Protein AF-A0A497P053-F1 (afdb_monomer_lite)

Structure (mmCIF, N/CA/C/O backbone):
data_AF-A0A497P053-F1
#
_entry.id   AF-A0A497P053-F1
#
loop_
_atom_site.group_PDB
_atom_site.id
_atom_site.type_symbol
_atom_site.label_atom_id
_atom_site.label_alt_id
_atom_site.label_comp_id
_atom_site.label_asym_id
_atom_site.label_entity_id
_atom_site.label_seq_id
_atom_site.pdbx_PDB_ins_code
_atom_site.Cartn_x
_atom_site.Cartn_y
_atom_site.Cartn_z
_atom_site.occupancy
_atom_site.B_iso_or_equiv
_atom_site.auth_seq_id
_atom_site.auth_comp_id
_atom_site.auth_asym_id
_atom_site.auth_atom_id
_atom_site.pdbx_PDB_model_num
ATOM 1 N N . MET A 1 1 ? -1.367 31.224 3.629 1.00 38.62 1 MET A N 1
ATOM 2 C CA . MET A 1 1 ? -2.329 31.838 2.678 1.00 38.62 1 MET A CA 1
ATOM 3 C C . MET A 1 1 ? -3.553 30.959 2.702 1.00 38.62 1 MET A C 1
ATOM 5 O O . MET A 1 1 ? -3.742 30.082 1.870 1.00 38.62 1 MET A O 1
ATOM 9 N N . ASP A 1 2 ? -4.276 31.139 3.792 1.00 36.66 2 ASP A N 1
ATOM 10 C CA . ASP A 1 2 ? -5.221 30.196 4.352 1.00 36.66 2 ASP A CA 1
ATOM 11 C C . ASP A 1 2 ? -6.612 30.602 3.878 1.00 36.66 2 ASP A C 1
ATOM 13 O O . ASP A 1 2 ? -7.093 31.684 4.208 1.00 36.66 2 ASP A O 1
ATOM 17 N N . TYR A 1 3 ? -7.244 29.763 3.060 1.00 40.41 3 TYR A N 1
ATOM 18 C CA . TYR A 1 3 ? -8.653 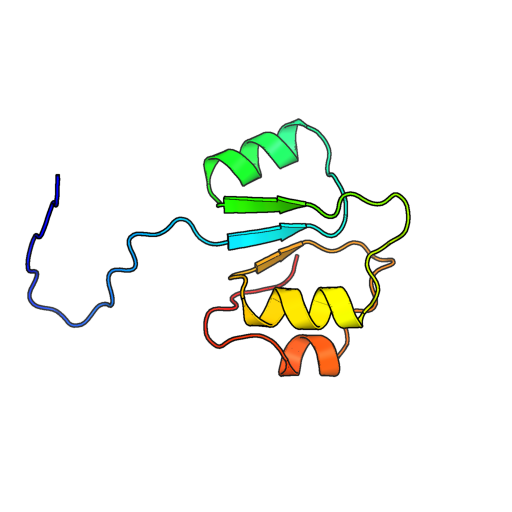29.934 2.723 1.00 40.41 3 TYR A CA 1
ATOM 19 C C . TYR A 1 3 ? -9.488 29.149 3.735 1.00 40.41 3 TYR A C 1
ATOM 21 O O . TYR A 1 3 ? -9.716 27.954 3.581 1.00 40.41 3 TYR A O 1
ATOM 29 N N . LEU A 1 4 ? -9.929 29.843 4.785 1.00 40.41 4 LEU A N 1
ATOM 30 C CA . LEU A 1 4 ? -10.989 29.399 5.685 1.00 40.41 4 LEU A CA 1
ATOM 31 C C . LEU A 1 4 ? -12.322 29.941 5.148 1.00 40.41 4 LEU A C 1
ATOM 33 O O . LEU A 1 4 ? -12.580 31.141 5.231 1.00 40.41 4 LEU A O 1
ATOM 37 N N . MET A 1 5 ? -13.174 29.068 4.609 1.00 39.78 5 MET A N 1
ATOM 38 C CA . MET A 1 5 ? -14.579 29.379 4.322 1.00 39.78 5 MET A CA 1
ATOM 39 C C . MET A 1 5 ? -15.460 28.462 5.168 1.00 39.78 5 MET A C 1
ATOM 41 O O . MET A 1 5 ? -15.650 27.289 4.875 1.00 39.78 5 MET A O 1
ATOM 45 N N . ILE A 1 6 ? -15.981 29.018 6.260 1.00 43.97 6 ILE A N 1
ATOM 46 C CA . ILE A 1 6 ? -16.881 28.350 7.201 1.00 43.97 6 ILE A CA 1
ATOM 47 C C . ILE A 1 6 ? -18.195 28.033 6.475 1.00 43.97 6 ILE A C 1
ATOM 49 O O . ILE A 1 6 ? -18.919 28.957 6.102 1.00 43.97 6 ILE A O 1
ATOM 53 N N . ASN A 1 7 ? -18.542 26.751 6.310 1.00 43.72 7 ASN A N 1
ATOM 54 C CA . ASN A 1 7 ? -19.851 26.353 5.790 1.00 43.72 7 ASN A CA 1
ATOM 55 C C . ASN A 1 7 ? -20.598 25.396 6.732 1.00 43.72 7 ASN A C 1
ATOM 57 O O . ASN A 1 7 ? -20.035 24.530 7.393 1.00 43.72 7 ASN A O 1
ATOM 61 N N . ARG A 1 8 ? -21.908 25.621 6.836 1.00 58.75 8 ARG A N 1
ATOM 62 C CA . ARG A 1 8 ? -22.747 25.332 8.009 1.00 58.75 8 ARG A CA 1
ATOM 63 C C . ARG A 1 8 ? -23.427 23.954 7.986 1.00 58.75 8 ARG A C 1
ATOM 65 O O . ARG A 1 8 ? -24.538 23.811 8.494 1.00 58.75 8 ARG A O 1
ATOM 72 N N . LYS A 1 9 ? -22.796 22.932 7.405 1.00 47.28 9 LYS A N 1
ATOM 73 C CA . LYS A 1 9 ? -23.277 21.539 7.451 1.00 47.28 9 LYS A CA 1
ATOM 74 C C . LYS A 1 9 ? -22.095 20.616 7.708 1.00 47.28 9 LYS A C 1
ATOM 76 O O . LYS A 1 9 ? -21.091 20.736 7.023 1.00 47.28 9 LYS A O 1
ATOM 81 N N . GLY A 1 10 ? -22.215 19.752 8.717 1.00 46.62 10 GLY A N 1
ATOM 82 C CA . GLY A 1 10 ? -21.159 18.869 9.222 1.00 46.62 10 GLY A CA 1
ATOM 83 C C . GLY A 1 10 ? -20.653 17.839 8.211 1.00 46.62 10 GLY A C 1
ATOM 84 O O . GLY A 1 10 ? -20.901 16.649 8.363 1.00 46.62 10 GLY A O 1
ATOM 85 N N . CYS A 1 11 ? -19.916 18.300 7.208 1.00 40.34 11 CYS A N 1
ATOM 86 C CA . CYS A 1 11 ? -19.101 17.492 6.320 1.00 40.34 11 CYS A CA 1
ATOM 87 C C . CYS A 1 11 ? -17.646 17.834 6.627 1.00 40.34 11 CYS A C 1
ATOM 89 O O . CYS A 1 11 ? -17.247 18.990 6.526 1.00 40.34 11 CYS A O 1
ATOM 91 N N . VAL A 1 12 ? -16.871 16.836 7.045 1.00 48.78 12 VAL A N 1
ATOM 92 C CA . VAL A 1 12 ? -15.440 17.001 7.299 1.00 48.78 12 VAL A CA 1
ATOM 93 C C . VAL A 1 12 ? -14.766 17.337 5.969 1.00 48.78 12 VAL A C 1
ATOM 95 O O . VAL A 1 12 ? -14.640 16.488 5.087 1.00 48.78 12 VAL A O 1
ATOM 98 N N . GLU A 1 13 ? -14.373 18.592 5.809 1.00 51.75 13 GLU A N 1
ATOM 99 C CA . GLU A 1 13 ? -13.549 19.057 4.704 1.00 51.75 13 GLU A CA 1
ATOM 100 C C . GLU A 1 13 ? -12.111 18.595 4.973 1.00 51.75 13 GLU A C 1
ATOM 102 O O . GLU A 1 13 ? -11.426 19.133 5.839 1.00 51.75 13 GLU A O 1
ATOM 107 N N . LEU A 1 14 ? -11.661 17.539 4.290 1.00 51.59 14 LEU A N 1
ATOM 108 C CA . LEU A 1 14 ? -10.259 17.117 4.331 1.00 51.59 14 LEU A CA 1
ATOM 109 C C . LEU A 1 14 ? -9.585 17.586 3.044 1.00 51.59 14 LEU A C 1
ATOM 111 O O . LEU A 1 14 ? -9.610 16.902 2.022 1.00 51.59 14 LEU A O 1
ATOM 115 N N . SER A 1 15 ? -9.004 18.780 3.106 1.00 57.97 15 SER A N 1
ATOM 116 C CA . SER A 1 15 ? -8.244 19.464 2.055 1.00 57.97 15 SER A CA 1
ATOM 117 C C . SER A 1 15 ? -6.859 18.838 1.808 1.00 57.97 15 SER A C 1
ATOM 119 O O . SER A 1 15 ? -5.847 19.529 1.727 1.00 57.97 15 SER A O 1
ATOM 121 N N . GLY A 1 16 ? -6.804 17.511 1.665 1.00 72.88 16 GLY A N 1
ATOM 122 C CA . GLY A 1 16 ? -5.601 16.758 1.306 1.00 72.88 16 GLY A CA 1
ATOM 123 C C . GLY A 1 16 ? -5.895 15.783 0.170 1.00 72.88 16 GLY A C 1
ATOM 124 O O . GLY A 1 16 ? -6.941 15.128 0.160 1.00 72.88 16 GLY A O 1
ATOM 125 N N . ARG A 1 17 ? -4.990 15.682 -0.813 1.00 89.56 17 ARG A N 1
ATOM 126 C CA . ARG A 1 17 ? -5.106 14.657 -1.862 1.00 89.56 17 ARG A CA 1
ATOM 127 C C . ARG A 1 17 ? -5.045 13.286 -1.195 1.00 89.56 17 ARG A C 1
ATOM 129 O O . ARG A 1 17 ? -4.204 13.048 -0.338 1.00 89.56 17 ARG A O 1
ATOM 136 N N . LYS A 1 18 ? -5.955 12.396 -1.586 1.00 96.81 18 LYS A N 1
ATOM 137 C CA . LYS A 1 18 ? -6.018 11.031 -1.057 1.00 96.81 18 LYS A CA 1
ATOM 138 C C . LYS A 1 18 ? -4.700 10.301 -1.321 1.00 96.81 18 LYS A C 1
ATOM 140 O O . LYS A 1 18 ? -4.154 10.428 -2.421 1.00 96.81 18 LYS A O 1
ATOM 145 N N . ARG A 1 19 ? -4.206 9.564 -0.325 1.00 98.19 19 ARG A N 1
ATOM 146 C CA . ARG A 1 19 ? -2.923 8.853 -0.386 1.00 98.19 19 ARG A CA 1
ATOM 147 C C . ARG A 1 19 ? -3.128 7.438 -0.901 1.00 98.19 19 ARG A C 1
ATOM 149 O O . ARG A 1 19 ? -3.992 6.725 -0.398 1.00 98.19 19 ARG A O 1
ATOM 156 N N . VAL A 1 20 ? -2.338 7.026 -1.884 1.00 98.31 20 VAL A N 1
ATOM 157 C CA . VAL A 1 20 ? -2.392 5.683 -2.471 1.00 98.31 20 VAL A CA 1
ATOM 158 C C . VAL A 1 20 ? -1.006 5.060 -2.428 1.00 98.31 20 VAL A C 1
ATOM 160 O O . VAL A 1 20 ? -0.044 5.665 -2.901 1.00 98.31 20 VAL A O 1
ATOM 163 N N . TYR A 1 21 ? -0.922 3.844 -1.895 1.00 98.44 21 TYR A N 1
ATOM 164 C CA . TYR A 1 21 ? 0.287 3.029 -1.953 1.00 98.44 21 TYR A CA 1
ATOM 165 C C . TYR A 1 21 ? 0.193 2.029 -3.103 1.00 98.44 21 TYR A C 1
ATOM 167 O O . TYR A 1 21 ? -0.826 1.359 -3.266 1.00 98.44 21 TYR A O 1
ATOM 175 N N . VAL A 1 22 ? 1.252 1.937 -3.904 1.00 98.12 22 VAL A N 1
ATOM 176 C CA . VAL A 1 22 ? 1.337 1.043 -5.061 1.00 98.12 22 VAL A CA 1
ATOM 177 C C . VAL A 1 22 ? 2.500 0.075 -4.847 1.00 98.12 22 VAL A C 1
ATOM 179 O O . VAL A 1 22 ? 3.654 0.499 -4.780 1.00 98.12 22 VAL A O 1
ATOM 182 N N . THR A 1 23 ? 2.215 -1.226 -4.769 1.00 97.06 23 THR A N 1
ATOM 183 C CA . THR A 1 23 ? 3.225 -2.270 -4.484 1.00 97.06 23 THR A CA 1
ATOM 184 C C . THR A 1 23 ? 4.187 -2.518 -5.648 1.00 97.06 23 THR A C 1
ATOM 186 O O . THR A 1 23 ? 5.242 -3.132 -5.479 1.00 97.06 23 THR A O 1
ATOM 189 N N . ARG A 1 24 ? 3.844 -2.032 -6.847 1.00 95.75 24 ARG A N 1
ATOM 190 C CA . ARG A 1 24 ? 4.682 -2.125 -8.042 1.00 95.75 24 ARG A CA 1
ATOM 191 C C . ARG A 1 24 ? 4.468 -0.947 -8.979 1.00 95.75 24 ARG A 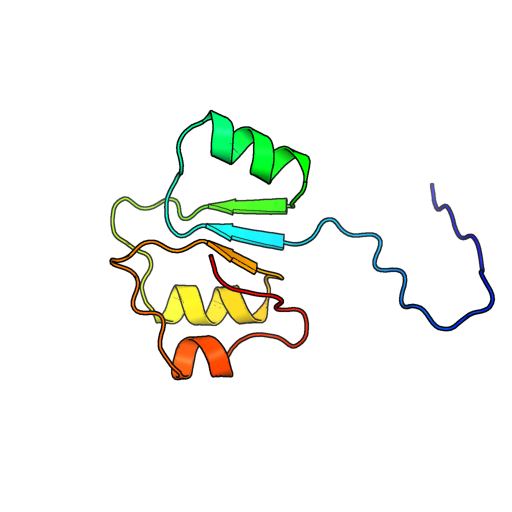C 1
ATOM 193 O O . ARG A 1 24 ? 3.348 -0.496 -9.193 1.00 95.75 24 ARG A O 1
ATOM 200 N N . ARG A 1 25 ? 5.535 -0.486 -9.630 1.00 93.06 25 ARG A N 1
ATOM 201 C CA . ARG A 1 25 ? 5.415 0.525 -10.684 1.00 93.06 25 ARG A CA 1
ATOM 202 C C . ARG A 1 25 ? 4.551 0.014 -11.844 1.00 93.06 25 ARG A C 1
ATOM 204 O O . ARG A 1 25 ? 4.875 -0.990 -12.470 1.00 93.06 25 ARG A O 1
ATOM 211 N N . LEU A 1 26 ? 3.482 0.749 -12.137 1.00 94.00 26 LEU A N 1
ATOM 212 C CA . LEU A 1 26 ? 2.587 0.501 -13.268 1.00 94.00 26 LEU A CA 1
ATOM 213 C C . LEU A 1 26 ? 3.126 1.149 -14.558 1.00 94.00 26 LEU A C 1
ATOM 215 O O . LEU A 1 26 ? 4.049 1.975 -14.487 1.00 94.00 26 LEU A O 1
ATOM 219 N N . PRO A 1 27 ? 2.541 0.837 -15.733 1.00 96.06 27 PRO A N 1
ATOM 220 C CA . PRO A 1 27 ? 2.824 1.562 -16.967 1.00 96.06 27 PRO A CA 1
ATOM 221 C C . PRO A 1 27 ? 2.713 3.081 -16.786 1.00 96.06 27 PRO A C 1
ATOM 223 O O . PRO A 1 27 ? 1.911 3.577 -15.992 1.00 96.06 27 PRO A O 1
ATOM 226 N N . GLU A 1 28 ? 3.524 3.834 -17.528 1.00 96.56 28 GLU A N 1
ATOM 227 C CA . GLU A 1 28 ? 3.691 5.274 -17.311 1.00 96.56 28 GLU A CA 1
ATOM 228 C C . GLU A 1 28 ? 2.373 6.055 -17.396 1.00 96.56 28 GLU A C 1
ATOM 230 O O . GLU A 1 28 ? 2.129 6.944 -16.582 1.00 96.56 28 GLU A O 1
ATOM 235 N N . GLU A 1 29 ? 1.502 5.696 -18.338 1.00 97.88 29 GLU A N 1
ATOM 236 C CA . GLU A 1 29 ? 0.186 6.314 -18.494 1.00 97.88 29 GLU A CA 1
ATOM 237 C C . GLU A 1 29 ? -0.674 6.155 -17.232 1.00 97.88 29 GLU A C 1
ATOM 239 O O . GLU A 1 29 ? -1.194 7.144 -16.710 1.00 97.88 29 GLU A O 1
ATOM 244 N N . ALA A 1 30 ? -0.733 4.944 -16.671 1.00 96.12 30 ALA A N 1
ATOM 245 C CA . ALA A 1 30 ? -1.442 4.677 -15.423 1.00 96.12 30 ALA A CA 1
ATOM 246 C C . ALA A 1 30 ? -0.830 5.465 -14.255 1.00 96.12 30 ALA A C 1
ATOM 248 O O . ALA A 1 30 ? -1.550 6.101 -13.483 1.00 96.12 30 ALA A O 1
ATOM 249 N N . MET A 1 31 ? 0.504 5.506 -14.160 1.00 97.38 31 MET A N 1
ATOM 250 C CA . MET A 1 31 ? 1.194 6.291 -13.132 1.00 97.38 31 MET A CA 1
ATOM 251 C C . MET A 1 31 ? 0.902 7.789 -13.252 1.00 97.38 31 MET A C 1
ATOM 253 O O . MET A 1 31 ? 0.719 8.458 -12.235 1.00 97.38 31 MET A O 1
ATOM 257 N N . ARG A 1 32 ? 0.835 8.326 -14.475 1.00 97.69 32 ARG A N 1
ATOM 258 C CA . ARG A 1 32 ? 0.494 9.729 -14.744 1.00 97.69 32 ARG A CA 1
ATOM 259 C C . ARG A 1 32 ? -0.935 10.035 -14.303 1.00 97.69 32 ARG A C 1
ATOM 261 O O . ARG A 1 32 ? -1.162 11.024 -13.608 1.00 97.69 32 ARG A O 1
ATOM 268 N N . MET A 1 33 ? -1.883 9.161 -14.644 1.00 96.69 33 MET A N 1
ATOM 269 C CA . MET A 1 33 ? -3.279 9.287 -14.221 1.00 96.69 33 MET A CA 1
ATOM 270 C C . MET A 1 33 ? -3.412 9.252 -12.695 1.00 96.69 33 MET A C 1
ATOM 272 O O . MET A 1 33 ? -4.058 10.133 -12.126 1.00 96.69 33 MET A O 1
ATOM 276 N N . LEU A 1 34 ? -2.756 8.301 -12.023 1.00 96.25 34 LEU A N 1
ATOM 277 C CA . LEU A 1 34 ? -2.765 8.196 -10.562 1.00 96.25 34 LEU A CA 1
ATOM 278 C C . LEU A 1 34 ? -2.182 9.450 -9.907 1.00 96.25 34 LEU A C 1
ATOM 280 O O . LEU A 1 34 ? -2.861 10.100 -9.113 1.00 96.25 34 LEU A O 1
ATOM 284 N N . LYS A 1 35 ? -0.974 9.860 -10.310 1.00 96.00 35 LYS A N 1
ATOM 285 C CA . LYS A 1 35 ? -0.289 11.048 -9.774 1.00 96.00 35 LYS A CA 1
ATOM 286 C C . LYS A 1 35 ? -1.003 12.365 -10.086 1.00 96.00 35 LYS A C 1
ATOM 288 O O . LYS A 1 35 ? -0.729 13.362 -9.424 1.00 96.00 35 LYS A O 1
ATOM 293 N N . SER A 1 36 ? -1.924 12.402 -11.054 1.00 96.44 36 SER A N 1
ATOM 294 C CA . SER A 1 36 ? -2.775 13.575 -11.328 1.00 96.44 36 SER A CA 1
ATOM 295 C C . SER A 1 36 ? -3.958 13.717 -10.361 1.00 96.44 36 SER A C 1
ATOM 297 O O . SER A 1 36 ? -4.470 14.817 -10.182 1.00 96.44 36 SER A O 1
ATOM 299 N N . LYS A 1 37 ? -4.340 12.647 -9.647 1.00 95.56 37 LYS A N 1
ATOM 300 C CA . LYS A 1 37 ? -5.498 12.631 -8.729 1.00 95.56 37 LYS A CA 1
ATOM 301 C C . LYS A 1 37 ? -5.114 12.409 -7.264 1.00 95.56 37 LYS A C 1
ATOM 303 O O . LYS A 1 37 ? -5.668 13.063 -6.387 1.00 95.56 37 LYS A O 1
ATOM 308 N N . PHE A 1 38 ? -4.099 11.593 -7.017 1.00 97.00 38 PHE A N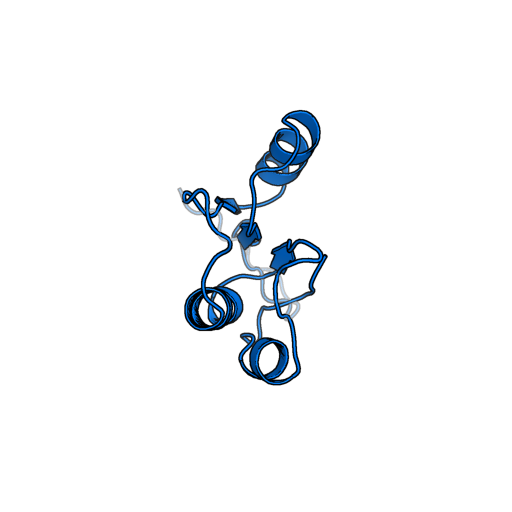 1
ATOM 309 C CA . PHE A 1 38 ? -3.702 11.125 -5.691 1.00 97.00 38 PHE A CA 1
ATOM 310 C C . PHE A 1 38 ? -2.287 11.573 -5.323 1.00 97.00 38 PHE A C 1
ATOM 312 O O . PHE A 1 38 ? -1.472 11.889 -6.194 1.00 97.00 38 PHE A O 1
ATOM 319 N N . GLU A 1 39 ? -1.997 11.573 -4.027 1.00 97.56 39 GLU A N 1
ATOM 320 C CA . GLU A 1 39 ? -0.628 11.495 -3.527 1.00 97.56 39 GLU A CA 1
ATOM 321 C C . GLU A 1 39 ? -0.204 10.024 -3.588 1.00 97.56 39 GLU A C 1
ATOM 323 O O . GLU A 1 39 ? -0.842 9.168 -2.979 1.00 97.56 39 GLU A O 1
ATOM 328 N N . VAL A 1 40 ? 0.806 9.712 -4.400 1.00 97.62 40 VAL A N 1
ATOM 329 C CA . VAL A 1 40 ? 1.149 8.325 -4.739 1.00 97.62 40 VAL A CA 1
ATOM 330 C C . VAL A 1 40 ? 2.513 7.975 -4.173 1.00 97.62 40 VAL A C 1
ATOM 332 O O . VAL A 1 40 ? 3.522 8.536 -4.606 1.00 97.62 40 VAL A O 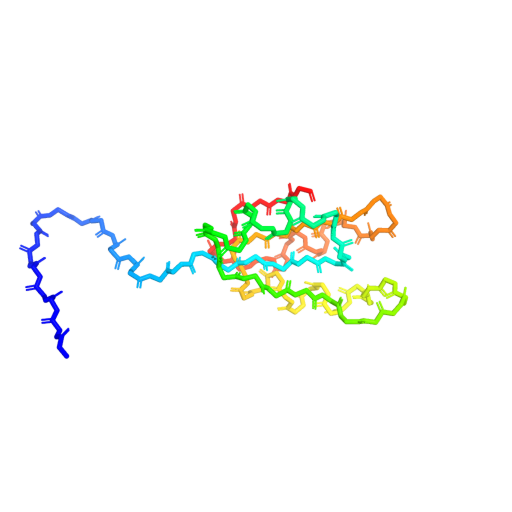1
ATOM 335 N N . GLU A 1 41 ? 2.537 6.994 -3.281 1.00 97.94 41 GLU A N 1
ATOM 336 C CA . GLU A 1 41 ? 3.752 6.312 -2.859 1.00 97.94 41 GLU A CA 1
ATOM 337 C C . GLU A 1 41 ? 3.892 5.004 -3.646 1.00 97.94 41 GLU A C 1
ATOM 339 O O . GLU A 1 41 ? 2.926 4.260 -3.817 1.00 97.94 41 GLU A O 1
ATOM 344 N N . VAL A 1 42 ? 5.093 4.724 -4.151 1.00 97.69 42 VAL A N 1
ATOM 345 C CA . VAL A 1 42 ? 5.379 3.508 -4.918 1.00 97.69 42 VAL A CA 1
ATOM 346 C C . VAL A 1 42 ? 6.496 2.757 -4.225 1.00 97.69 42 VAL A C 1
ATOM 348 O O . VAL A 1 42 ? 7.527 3.349 -3.908 1.00 97.69 42 VAL A O 1
ATOM 351 N N . TRP A 1 43 ? 6.305 1.457 -4.036 1.00 97.00 43 TRP A N 1
ATOM 352 C CA . TRP A 1 43 ? 7.362 0.567 -3.587 1.00 97.00 43 TRP A CA 1
ATOM 353 C C . TRP A 1 43 ? 8.566 0.608 -4.543 1.00 97.00 43 TRP A C 1
ATOM 355 O O . TRP A 1 43 ? 8.406 0.492 -5.762 1.00 97.00 43 TRP A O 1
ATOM 365 N N . SER A 1 44 ? 9.762 0.822 -3.991 1.00 93.69 44 SER A N 1
ATOM 366 C CA . SER A 1 44 ? 10.993 1.061 -4.755 1.00 93.69 44 SER A CA 1
ATOM 367 C C . SER A 1 44 ? 11.751 -0.206 -5.129 1.00 93.69 44 SER A C 1
ATOM 369 O O . SER A 1 44 ? 12.513 -0.177 -6.095 1.00 93.69 44 SER A O 1
ATOM 371 N N . GLU A 1 45 ? 11.560 -1.294 -4.382 1.00 92.62 45 GLU A N 1
ATOM 372 C CA . GLU A 1 45 ? 12.379 -2.494 -4.532 1.00 92.62 45 GLU A CA 1
ATOM 373 C C . GLU A 1 45 ? 11.886 -3.408 -5.658 1.00 92.62 45 GLU A C 1
ATOM 375 O O . GLU A 1 45 ? 10.719 -3.409 -6.062 1.00 92.62 45 GLU A O 1
ATOM 380 N N . GLU A 1 46 ? 12.800 -4.234 -6.160 1.00 87.94 46 GLU A N 1
ATOM 381 C CA . GLU A 1 46 ? 12.512 -5.200 -7.219 1.00 87.94 46 GLU A CA 1
ATOM 382 C C . GLU A 1 46 ? 11.644 -6.369 -6.729 1.00 87.94 46 GLU A C 1
ATOM 384 O O . GLU A 1 46 ? 10.810 -6.895 -7.470 1.00 87.94 46 GLU A O 1
ATOM 389 N N . MET A 1 47 ? 11.790 -6.780 -5.472 1.00 90.00 47 MET A N 1
ATOM 390 C CA . MET A 1 47 ? 10.939 -7.813 -4.879 1.00 90.00 47 MET A CA 1
ATOM 391 C C . MET A 1 47 ? 9.614 -7.215 -4.398 1.00 90.00 47 MET A C 1
ATOM 393 O O . MET A 1 47 ? 9.594 -6.037 -4.059 1.00 90.00 47 MET A O 1
ATOM 397 N N . PRO A 1 48 ? 8.500 -7.971 -4.363 1.00 90.12 48 PRO A N 1
ATOM 398 C CA . PRO A 1 48 ? 7.259 -7.498 -3.749 1.00 90.12 48 PRO A CA 1
ATOM 399 C C . PRO A 1 48 ? 7.485 -7.031 -2.301 1.00 90.12 48 PRO A C 1
ATOM 401 O O . PRO A 1 48 ? 8.336 -7.609 -1.613 1.00 90.12 48 PRO A O 1
ATOM 404 N N . PRO A 1 49 ? 6.749 -6.013 -1.821 1.00 94.75 49 PRO A N 1
ATOM 405 C CA . PRO A 1 49 ? 6.869 -5.588 -0.436 1.00 94.75 49 PRO A CA 1
ATOM 406 C C . PRO A 1 49 ? 6.488 -6.743 0.506 1.00 94.75 49 PRO A C 1
ATOM 408 O O . PRO A 1 49 ? 5.499 -7.438 0.252 1.00 94.75 49 PRO A O 1
ATOM 411 N N . PRO A 1 50 ? 7.234 -6.954 1.607 1.00 95.94 50 PRO A N 1
ATOM 412 C CA . PRO A 1 50 ? 6.822 -7.876 2.659 1.00 95.94 50 PRO A CA 1
ATOM 413 C C . PRO A 1 50 ? 5.422 -7.536 3.186 1.00 95.94 50 PRO A C 1
ATOM 415 O O . PRO A 1 50 ? 5.010 -6.372 3.184 1.00 95.94 50 PRO A O 1
ATOM 418 N N . LYS A 1 51 ? 4.694 -8.542 3.681 1.00 96.56 51 LYS A N 1
ATOM 419 C CA . LYS A 1 51 ? 3.318 -8.369 4.175 1.00 96.56 51 LYS A CA 1
ATOM 420 C C . LYS A 1 51 ? 3.241 -7.318 5.283 1.00 96.56 51 LYS A C 1
ATOM 422 O O . LYS A 1 51 ? 2.310 -6.519 5.315 1.00 96.56 51 LYS A O 1
ATOM 427 N N . GLU A 1 52 ? 4.242 -7.289 6.150 1.00 97.25 52 GLU A N 1
ATOM 428 C CA . GLU A 1 52 ? 4.361 -6.361 7.270 1.00 97.25 52 GLU A CA 1
ATOM 429 C C . GLU A 1 52 ? 4.449 -4.913 6.772 1.00 97.25 52 GLU A C 1
ATOM 431 O O . GLU A 1 52 ? 3.814 -4.025 7.332 1.00 97.25 52 GLU A O 1
ATOM 436 N N . VAL A 1 53 ? 5.155 -4.678 5.660 1.00 97.50 53 VAL A N 1
ATOM 437 C CA . VAL A 1 53 ? 5.224 -3.354 5.027 1.00 97.50 53 VAL A CA 1
ATOM 438 C C . VAL A 1 53 ? 3.853 -2.945 4.497 1.00 97.50 53 VAL A C 1
ATOM 440 O O . VAL A 1 53 ? 3.428 -1.815 4.724 1.00 97.50 53 VAL A O 1
ATOM 443 N N . ILE A 1 54 ? 3.134 -3.855 3.832 1.00 98.00 54 ILE A N 1
ATOM 444 C CA . ILE A 1 54 ? 1.774 -3.580 3.343 1.00 98.00 54 ILE A CA 1
ATOM 445 C C . ILE A 1 54 ? 0.848 -3.237 4.519 1.00 98.00 54 ILE A C 1
ATOM 447 O O . ILE A 1 54 ? 0.112 -2.256 4.433 1.00 98.00 54 ILE A O 1
ATOM 451 N N . ILE A 1 55 ? 0.923 -3.995 5.619 1.00 98.44 55 ILE A N 1
ATOM 452 C CA . ILE A 1 55 ? 0.158 -3.756 6.852 1.00 98.44 55 ILE A CA 1
ATOM 453 C C . ILE A 1 55 ? 0.431 -2.357 7.416 1.00 98.44 55 ILE A C 1
ATOM 455 O O . ILE A 1 55 ? -0.515 -1.632 7.718 1.00 98.44 55 ILE A O 1
ATOM 459 N N . GLU A 1 56 ? 1.694 -1.937 7.526 1.00 98.31 56 GLU A N 1
ATOM 460 C CA . GLU A 1 56 ? 2.002 -0.582 7.997 1.00 98.31 56 GLU A CA 1
ATOM 461 C C . GLU A 1 56 ? 1.473 0.492 7.038 1.00 98.31 56 GLU A C 1
ATOM 463 O O . GLU A 1 56 ? 0.961 1.520 7.478 1.00 98.31 56 GLU A O 1
ATOM 468 N N . LYS A 1 57 ? 1.504 0.244 5.724 1.00 98.12 57 LYS A N 1
ATOM 469 C CA . LYS A 1 57 ? 1.005 1.207 4.737 1.00 98.12 57 LYS A CA 1
ATOM 470 C C . LYS A 1 57 ? -0.506 1.381 4.780 1.00 98.12 57 LYS A C 1
ATOM 472 O O . LYS A 1 57 ? -0.969 2.521 4.776 1.00 98.12 57 LYS A O 1
ATOM 477 N N . VAL A 1 58 ? -1.286 0.301 4.859 1.00 98.38 58 VAL A N 1
ATOM 478 C CA . VAL A 1 58 ? -2.763 0.384 4.871 1.00 98.38 58 VAL A CA 1
ATOM 479 C C . VAL A 1 58 ? -3.326 1.079 6.114 1.00 98.38 58 VAL A C 1
ATOM 481 O O . VAL A 1 58 ? -4.443 1.595 6.065 1.00 98.38 58 VAL A O 1
ATOM 484 N N . LYS A 1 59 ? -2.556 1.169 7.208 1.00 98.31 59 LYS A N 1
ATOM 485 C CA . LYS A 1 59 ? -2.908 1.989 8.382 1.00 98.31 59 LYS A CA 1
ATOM 486 C C . LYS A 1 59 ? -2.913 3.483 8.076 1.00 98.31 59 LYS A C 1
ATOM 488 O O . LYS A 1 59 ? -3.636 4.238 8.725 1.00 98.31 59 LYS A O 1
ATOM 493 N N . GLU A 1 60 ? -2.115 3.921 7.104 1.00 97.62 60 GLU A N 1
ATOM 494 C CA . GLU A 1 60 ? -1.878 5.335 6.818 1.00 97.62 60 GLU A CA 1
ATOM 495 C C . GLU A 1 60 ? -2.514 5.796 5.499 1.00 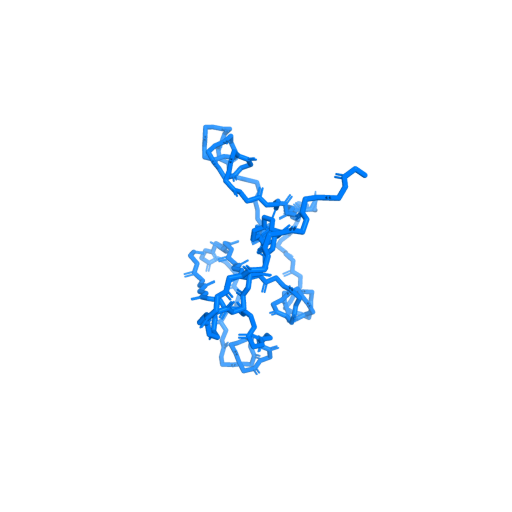97.62 60 GLU A C 1
ATOM 497 O O . GLU A 1 60 ? -2.991 6.931 5.413 1.00 97.62 60 GLU A O 1
ATOM 502 N N . VAL A 1 61 ? -2.601 4.950 4.475 1.00 98.19 61 VAL A N 1
ATOM 503 C CA . VAL A 1 61 ? -3.086 5.363 3.144 1.00 98.19 61 VAL A CA 1
ATOM 504 C C . VAL A 1 61 ? -4.613 5.289 3.023 1.00 98.19 61 VAL A C 1
ATOM 506 O O . VAL A 1 61 ? -5.288 4.629 3.806 1.00 98.19 61 VAL A O 1
ATOM 509 N N . ASP A 1 62 ? -5.181 5.975 2.032 1.00 98.38 62 ASP A N 1
ATOM 510 C CA . ASP A 1 62 ? -6.607 5.881 1.696 1.00 98.38 62 ASP A CA 1
ATOM 511 C C . ASP A 1 62 ? -6.896 4.734 0.712 1.00 98.38 62 ASP A C 1
ATOM 513 O O . ASP A 1 62 ? -8.049 4.328 0.575 1.00 98.38 62 ASP A O 1
ATOM 517 N N . GLY A 1 63 ? -5.886 4.211 0.012 1.00 98.25 63 GLY A N 1
ATOM 518 C CA . GLY A 1 63 ? -6.057 3.097 -0.919 1.00 98.25 63 GLY A CA 1
ATOM 519 C C . GLY A 1 63 ? -4.770 2.339 -1.220 1.00 98.25 63 GLY A C 1
ATOM 520 O O . GLY A 1 63 ? -3.668 2.885 -1.135 1.00 98.25 63 GLY A O 1
ATOM 521 N N . LEU A 1 64 ? -4.935 1.073 -1.592 1.00 98.50 64 LEU A N 1
ATOM 522 C CA . LEU A 1 64 ? -3.864 0.162 -1.987 1.00 98.50 64 LEU A CA 1
ATOM 523 C C . LEU A 1 64 ? -4.061 -0.257 -3.445 1.00 98.50 64 LEU A C 1
ATOM 525 O O . LEU A 1 64 ? -5.162 -0.645 -3.824 1.00 98.50 64 LEU A O 1
ATOM 529 N N . ILE A 1 65 ? -2.995 -0.214 -4.240 1.00 97.94 65 ILE A N 1
ATOM 530 C CA . ILE A 1 65 ? -2.932 -0.879 -5.543 1.00 97.94 65 ILE A CA 1
ATOM 531 C C . ILE A 1 65 ? -1.887 -1.983 -5.447 1.00 97.94 65 ILE A C 1
ATOM 533 O O . ILE A 1 65 ? -0.710 -1.706 -5.197 1.00 97.94 65 ILE A O 1
ATOM 537 N N . CYS A 1 66 ? -2.332 -3.219 -5.631 1.00 96.56 66 CYS A N 1
ATOM 538 C CA . CYS A 1 66 ? -1.528 -4.421 -5.469 1.00 96.56 66 CYS A CA 1
ATOM 539 C C . CYS A 1 66 ? -1.530 -5.280 -6.739 1.00 96.56 66 CYS A C 1
ATOM 541 O O . CYS A 1 66 ? -2.309 -5.061 -7.665 1.00 96.56 66 CYS A O 1
ATOM 543 N N . LEU A 1 67 ? -0.616 -6.244 -6.816 1.00 93.50 67 LEU A N 1
ATOM 544 C CA . LEU A 1 67 ? -0.569 -7.239 -7.882 1.00 93.50 67 LEU A CA 1
ATOM 545 C C . LEU A 1 67 ?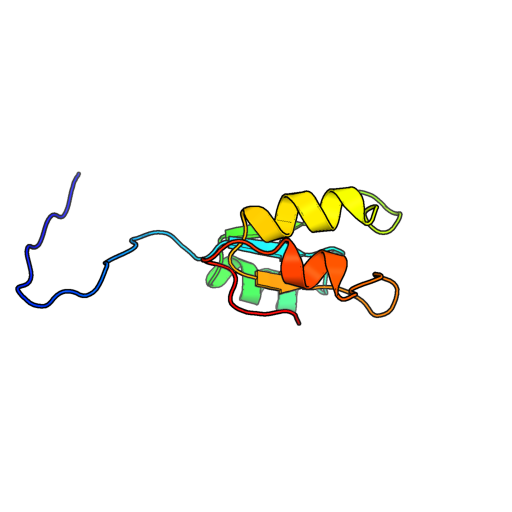 -0.998 -8.610 -7.358 1.00 93.50 67 LEU A C 1
ATOM 547 O O . LEU A 1 67 ? -1.008 -8.866 -6.159 1.00 93.50 67 LEU A O 1
ATOM 551 N N . LEU A 1 68 ? -1.275 -9.535 -8.283 1.00 92.12 68 LEU A N 1
ATOM 552 C CA . LEU A 1 68 ? -1.696 -10.911 -7.975 1.00 92.12 68 LEU A CA 1
ATOM 553 C C . LEU A 1 68 ? -0.725 -11.679 -7.060 1.00 92.12 68 LEU A C 1
ATOM 555 O O . LEU A 1 68 ? -1.117 -12.657 -6.431 1.00 92.12 68 LEU A O 1
ATOM 559 N N . THR A 1 69 ? 0.543 -11.272 -7.016 1.00 87.88 69 THR A N 1
ATOM 560 C CA . THR A 1 69 ? 1.584 -11.886 -6.183 1.00 87.88 69 THR A CA 1
ATOM 561 C C . THR A 1 69 ? 1.577 -11.395 -4.739 1.00 87.88 69 THR A C 1
ATOM 563 O O . THR A 1 69 ? 2.204 -12.024 -3.888 1.00 87.88 69 THR A O 1
ATOM 566 N N . ASP A 1 70 ? 0.908 -10.277 -4.454 1.00 91.69 70 ASP A N 1
ATOM 567 C CA . ASP A 1 70 ? 0.841 -9.719 -3.109 1.00 91.69 70 ASP A CA 1
ATOM 568 C C . ASP A 1 70 ? -0.198 -10.489 -2.289 1.00 91.69 70 ASP A C 1
ATOM 570 O O . ASP A 1 70 ? -1.345 -10.680 -2.700 1.00 91.69 70 ASP A O 1
ATOM 574 N N . LYS A 1 71 ? 0.189 -10.945 -1.096 1.00 92.38 71 LYS A N 1
ATOM 575 C CA . LYS A 1 71 ? -0.717 -11.687 -0.217 1.00 92.38 71 LYS A CA 1
ATOM 576 C C . LYS A 1 71 ? -1.611 -10.725 0.565 1.00 92.38 71 LYS A C 1
ATOM 578 O O . LYS A 1 71 ? -1.277 -10.321 1.678 1.00 92.38 71 LYS A O 1
ATOM 583 N N . ILE A 1 72 ? -2.761 -10.398 -0.014 1.00 96.44 72 ILE A N 1
ATOM 584 C CA . ILE A 1 72 ? -3.790 -9.565 0.614 1.00 96.44 72 ILE A CA 1
ATOM 585 C C . ILE A 1 72 ? -4.855 -10.468 1.242 1.00 96.44 72 ILE A C 1
ATOM 587 O O . ILE A 1 72 ? -5.734 -10.990 0.561 1.00 96.44 72 ILE A O 1
ATOM 591 N N . ASP A 1 73 ? -4.752 -10.690 2.550 1.00 97.12 73 ASP A N 1
ATOM 592 C CA . ASP A 1 73 ? -5.677 -11.526 3.318 1.00 97.12 73 ASP A CA 1
ATOM 593 C C . ASP A 1 73 ? -6.380 -10.726 4.429 1.00 97.12 73 ASP A C 1
ATOM 595 O O . ASP A 1 73 ? -6.242 -9.505 4.525 1.00 97.12 73 ASP A O 1
ATOM 599 N N . ARG A 1 74 ? -7.168 -11.419 5.265 1.00 98.12 74 ARG A N 1
ATOM 600 C CA . ARG A 1 74 ? -7.934 -10.801 6.358 1.00 98.12 74 ARG A CA 1
ATOM 601 C C . ARG A 1 74 ? -7.067 -9.924 7.260 1.00 98.12 74 ARG A C 1
ATOM 603 O O . ARG A 1 74 ? -7.519 -8.862 7.651 1.00 98.12 74 ARG A O 1
ATOM 610 N N . GLU A 1 75 ? -5.842 -10.337 7.561 1.00 98.25 75 GLU A N 1
ATOM 611 C CA . GLU A 1 75 ? -4.963 -9.578 8.455 1.00 98.25 75 GLU A CA 1
ATOM 612 C C . GLU A 1 75 ? -4.600 -8.210 7.864 1.00 98.25 75 GLU A C 1
ATOM 614 O O . GLU A 1 75 ? -4.585 -7.215 8.580 1.00 98.25 75 GLU A O 1
ATOM 619 N N . VAL A 1 76 ? -4.373 -8.141 6.546 1.00 98.12 76 VAL A N 1
ATOM 620 C CA . VAL A 1 76 ? -4.117 -6.870 5.849 1.00 98.12 76 VAL A CA 1
ATOM 621 C C . VAL A 1 76 ? -5.353 -5.973 5.891 1.00 98.12 76 VAL A C 1
ATOM 623 O O . VAL A 1 76 ? -5.243 -4.780 6.154 1.00 98.12 76 VAL A O 1
ATOM 626 N N . ILE A 1 77 ? -6.532 -6.545 5.640 1.00 97.88 77 ILE A N 1
ATOM 627 C CA . ILE A 1 77 ? -7.793 -5.794 5.598 1.00 97.88 77 ILE A CA 1
ATOM 628 C C . ILE A 1 77 ? -8.168 -5.280 6.994 1.00 97.88 77 ILE A C 1
ATOM 630 O O . ILE A 1 77 ? -8.529 -4.114 7.133 1.00 97.88 77 ILE A O 1
ATOM 634 N N . ASP A 1 78 ? -8.039 -6.117 8.023 1.00 98.19 78 ASP A N 1
ATOM 635 C CA . ASP A 1 78 ? -8.369 -5.772 9.410 1.00 98.19 78 ASP A CA 1
ATOM 636 C C . ASP A 1 78 ? -7.395 -4.732 9.995 1.00 98.19 78 ASP A C 1
ATOM 638 O O . ASP A 1 78 ? -7.763 -3.978 10.894 1.00 98.19 78 ASP A O 1
ATOM 642 N N . ALA A 1 79 ? -6.161 -4.659 9.480 1.00 98.31 79 ALA A N 1
ATOM 643 C CA . ALA A 1 79 ? -5.180 -3.650 9.875 1.00 98.31 79 ALA A CA 1
ATOM 644 C C . ALA A 1 79 ? -5.410 -2.270 9.234 1.00 98.31 79 ALA A C 1
ATOM 646 O O . ALA A 1 79 ? -4.764 -1.299 9.636 1.00 98.31 79 ALA A O 1
ATOM 647 N N . ALA A 1 80 ? -6.282 -2.164 8.228 1.00 98.25 80 ALA A N 1
ATOM 648 C CA . ALA A 1 80 ? -6.481 -0.926 7.490 1.00 98.25 80 ALA A CA 1
ATOM 649 C C . ALA A 1 80 ? -7.046 0.201 8.375 1.00 98.25 80 ALA A C 1
ATOM 651 O O . ALA A 1 80 ? -7.936 -0.002 9.204 1.00 98.25 80 ALA A O 1
ATOM 652 N N . GLY A 1 81 ? -6.534 1.420 8.183 1.00 97.12 81 GLY A N 1
ATOM 653 C CA . GLY A 1 81 ? -6.987 2.595 8.928 1.00 97.12 81 GLY A CA 1
ATOM 654 C C . GLY A 1 81 ? -8.425 2.996 8.577 1.00 97.12 81 GLY A C 1
ATOM 655 O O . GLY A 1 81 ? -8.940 2.664 7.511 1.00 97.12 81 GLY A O 1
ATOM 656 N N . GLN A 1 82 ? -9.083 3.784 9.437 1.00 96.94 82 GLN A N 1
ATOM 657 C CA . GLN A 1 82 ? -10.473 4.234 9.220 1.00 96.94 82 GLN A CA 1
ATOM 658 C C . GLN A 1 82 ? -10.672 5.046 7.923 1.00 96.94 82 GLN A C 1
ATOM 660 O O . GLN A 1 82 ? -11.785 5.167 7.411 1.00 96.94 82 GLN A O 1
ATOM 665 N N . GLN A 1 83 ? -9.600 5.643 7.401 1.00 96.31 83 GLN A N 1
ATOM 666 C CA . GLN A 1 83 ? -9.583 6.396 6.152 1.00 96.31 83 GLN A CA 1
ATOM 667 C C . GLN A 1 83 ? -9.529 5.508 4.907 1.00 96.31 83 GLN A C 1
ATOM 669 O O . GLN A 1 83 ? -9.855 6.001 3.825 1.00 96.31 83 GLN A O 1
ATOM 674 N N . PHE A 1 84 ? -9.125 4.243 5.051 1.00 97.88 84 PHE A N 1
ATOM 675 C CA . PHE A 1 84 ? -8.907 3.317 3.951 1.00 97.88 84 PHE A CA 1
ATOM 676 C C . PHE A 1 84 ? -10.215 3.037 3.204 1.00 97.88 84 PHE A C 1
ATOM 678 O O . PHE A 1 84 ? -11.262 2.789 3.802 1.00 97.88 84 PHE A O 1
ATOM 685 N N . ARG A 1 85 ? -10.178 3.138 1.874 1.00 96.88 85 ARG A N 1
ATOM 686 C CA . ARG A 1 85 ? -11.370 3.111 1.013 1.00 96.88 85 ARG A CA 1
ATOM 687 C C . ARG A 1 85 ? -11.449 1.894 0.117 1.00 96.88 85 ARG A C 1
ATOM 689 O O . ARG A 1 85 ? -12.552 1.542 -0.290 1.00 96.88 85 ARG A O 1
ATOM 696 N N . GLY A 1 86 ? -10.323 1.269 -0.208 1.00 96.62 86 GLY A N 1
ATOM 697 C CA . GLY A 1 86 ? -10.347 0.107 -1.079 1.00 96.62 86 GLY A CA 1
ATOM 698 C C . GLY A 1 86 ? -8.984 -0.370 -1.545 1.00 96.62 86 GLY A C 1
ATOM 699 O O . GLY A 1 86 ? -7.952 0.270 -1.332 1.00 96.62 86 GLY A O 1
ATOM 700 N N . ILE A 1 87 ? -9.042 -1.522 -2.205 1.00 97.25 87 ILE A N 1
ATOM 701 C CA . ILE A 1 87 ? -7.919 -2.251 -2.782 1.00 97.25 87 ILE A CA 1
ATOM 702 C C . ILE A 1 87 ? -8.230 -2.439 -4.266 1.00 97.25 87 ILE A C 1
ATOM 704 O O . ILE A 1 87 ? -9.368 -2.772 -4.607 1.00 97.25 87 ILE A O 1
ATOM 708 N N . SER A 1 88 ? -7.241 -2.206 -5.127 1.00 95.25 88 SER A N 1
ATOM 709 C CA . SER A 1 88 ? -7.306 -2.455 -6.569 1.00 95.25 88 SER A CA 1
ATOM 710 C C . SER A 1 88 ? -6.150 -3.315 -7.045 1.00 95.25 88 SER A C 1
ATOM 712 O O . SER A 1 88 ? -5.095 -3.338 -6.369 1.00 95.25 88 SER A O 1
#

Secondary structure (DSSP, 8-state):
-------SS------SPPEEEESSPPPHHHHHHHHHHSEEEE--SSSPPPHHHHHHHHHH-SEEE--TTS---HHHHHT--TT--EE-

Foldseek 3Di:
DDDDDDDDDPDPDDPAQFEEEEQADDPPVVVVVCVVRHNYDYDDDPDGDDPVVLLVVQQPGQEYEYDPPDDDDPSSVVSGHPNHDYYD

Radius of gyration: 15.3 Å; chains: 1; bounding box: 36×44×28 Å

pLDDT: mean 87.39, std 19.36, range [36.66, 98.5]

Sequence (88 aa):
MDYLMINRKGCVELSGRKRVYVTRRLPEEAMRMLKSKFEVEVWSEEMPPPKEVIIEKVKEVDGLICLLTDKIDREVIDAAGQQFRGIS